Protein AF-A0A348RWT7-F1 (afdb_monomer_lite)

Foldseek 3Di:
DVVCLVVPVPPDDDDDRCRVVVVVVVVVVVVVVCVVCVVVVVVVVVVD

Structure (mmCIF, N/CA/C/O backbone):
data_AF-A0A348RWT7-F1
#
_entry.id   AF-A0A348RWT7-F1
#
loop_
_atom_site.group_PDB
_atom_site.id
_atom_site.type_symbol
_atom_site.label_atom_id
_atom_site.label_alt_id
_atom_site.label_comp_id
_atom_site.label_asym_id
_atom_site.label_entity_id
_atom_site.label_seq_id
_atom_site.pdbx_PDB_ins_code
_atom_site.Cartn_x
_atom_site.Cartn_y
_atom_site.Cartn_z
_atom_site.occupancy
_atom_site.B_iso_or_equiv
_atom_site.auth_seq_id
_atom_site.auth_comp_id
_atom_site.auth_asym_id
_atom_site.auth_atom_id
_atom_site.pdbx_PDB_model_num
ATOM 1 N N . PHE A 1 1 ? 7.266 -2.805 -3.369 1.00 97.88 1 PHE A N 1
ATOM 2 C CA . PHE A 1 1 ? 6.699 -2.485 -4.695 1.00 97.88 1 PHE A CA 1
ATOM 3 C C . PHE A 1 1 ? 7.245 -1.184 -5.267 1.00 97.88 1 PHE A C 1
ATOM 5 O O . PHE A 1 1 ? 7.813 -1.248 -6.343 1.00 97.88 1 PHE A O 1
ATOM 12 N N . LEU A 1 2 ? 7.142 -0.037 -4.579 1.00 98.50 2 LEU A N 1
ATOM 13 C CA . LEU A 1 2 ? 7.592 1.248 -5.141 1.00 98.50 2 LEU A CA 1
ATOM 14 C C . LEU A 1 2 ? 9.084 1.279 -5.482 1.00 98.50 2 LEU A C 1
ATOM 16 O O . LEU A 1 2 ? 9.440 1.637 -6.595 1.00 98.50 2 LEU A O 1
ATOM 20 N N . THR A 1 3 ? 9.941 0.869 -4.545 1.00 98.50 3 THR A N 1
ATOM 21 C CA . THR A 1 3 ? 11.389 0.794 -4.781 1.00 98.50 3 THR A CA 1
ATOM 22 C C . THR A 1 3 ? 11.706 -0.100 -5.970 1.00 98.50 3 THR A C 1
ATOM 24 O O . THR A 1 3 ? 12.453 0.303 -6.846 1.00 98.50 3 THR A O 1
ATOM 27 N N . ASP A 1 4 ? 11.065 -1.269 -6.047 1.00 98.56 4 ASP A N 1
ATOM 28 C CA . ASP A 1 4 ? 11.261 -2.192 -7.164 1.00 98.56 4 ASP A CA 1
ATOM 29 C C . ASP A 1 4 ? 10.833 -1.576 -8.505 1.00 98.56 4 ASP A C 1
ATOM 31 O O . ASP A 1 4 ? 11.574 -1.657 -9.476 1.00 98.56 4 ASP A O 1
ATOM 35 N N . TYR A 1 5 ? 9.705 -0.859 -8.540 1.00 98.44 5 TYR A N 1
ATOM 36 C CA . TYR A 1 5 ? 9.272 -0.109 -9.723 1.00 98.44 5 TYR A CA 1
ATOM 37 C C . TYR A 1 5 ? 10.299 0.948 -10.158 1.00 98.44 5 TYR A C 1
ATOM 39 O O . TYR A 1 5 ? 10.621 1.046 -11.340 1.00 98.44 5 TYR A O 1
ATOM 47 N N . LEU A 1 6 ? 10.856 1.712 -9.213 1.00 98.25 6 LEU A N 1
ATOM 48 C CA . LEU A 1 6 ? 11.896 2.711 -9.497 1.00 98.25 6 LEU A CA 1
ATOM 49 C C . LEU A 1 6 ? 13.222 2.074 -9.938 1.00 98.25 6 LEU A C 1
ATOM 51 O O . LEU A 1 6 ? 13.974 2.681 -10.694 1.00 98.25 6 LEU A O 1
ATOM 55 N N . SER A 1 7 ? 13.492 0.850 -9.490 1.00 98.19 7 SER A N 1
ATOM 56 C CA . SER A 1 7 ? 14.660 0.054 -9.874 1.00 98.19 7 SER A CA 1
ATOM 57 C C . SER A 1 7 ? 14.450 -0.776 -11.147 1.00 98.19 7 SER A C 1
ATOM 59 O O . SER A 1 7 ? 15.323 -1.568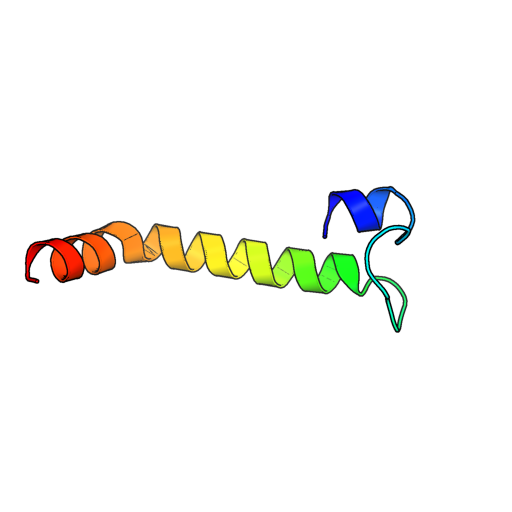 -11.490 1.00 98.19 7 SER A O 1
ATOM 61 N N . GLY A 1 8 ? 13.331 -0.604 -11.859 1.00 97.50 8 GLY A N 1
ATOM 62 C CA . GLY A 1 8 ? 13.072 -1.287 -13.129 1.00 97.50 8 GLY A CA 1
ATOM 63 C C . GLY A 1 8 ? 12.491 -2.700 -13.003 1.00 97.50 8 GLY A C 1
ATOM 64 O O . GLY A 1 8 ? 12.740 -3.524 -13.876 1.00 97.50 8 GLY A O 1
ATOM 65 N N . ASP A 1 9 ? 11.721 -2.977 -11.947 1.00 97.75 9 ASP A N 1
ATOM 66 C CA . ASP A 1 9 ? 10.991 -4.236 -11.722 1.00 97.75 9 ASP A CA 1
ATOM 67 C C . ASP A 1 9 ? 11.906 -5.484 -11.704 1.00 97.75 9 ASP A C 1
ATOM 69 O O . ASP A 1 9 ? 11.664 -6.473 -12.399 1.00 97.75 9 ASP A O 1
ATOM 73 N N . THR A 1 10 ? 12.981 -5.440 -10.910 1.00 97.81 10 THR A N 1
ATOM 74 C CA . THR A 1 10 ? 14.032 -6.482 -10.878 1.00 97.81 10 THR A CA 1
ATOM 75 C C . THR A 1 10 ? 13.820 -7.544 -9.799 1.00 97.81 10 THR A C 1
ATOM 77 O O . THR A 1 10 ? 14.369 -8.641 -9.899 1.00 97.81 10 THR A O 1
ATOM 80 N N . TYR A 1 11 ? 13.021 -7.243 -8.777 1.00 98.25 11 TYR A N 1
ATOM 81 C CA . TYR A 1 11 ? 12.787 -8.112 -7.629 1.00 98.25 11 TYR A CA 1
ATOM 82 C C . TYR A 1 11 ? 11.474 -8.894 -7.749 1.00 98.25 11 TYR A C 1
ATOM 84 O O . TYR A 1 11 ? 11.452 -10.115 -7.584 1.00 98.25 11 TYR A O 1
ATOM 92 N N . PHE A 1 12 ? 10.355 -8.222 -8.037 1.00 98.19 12 PHE A N 1
ATOM 93 C CA . PHE A 1 12 ? 9.051 -8.869 -8.168 1.00 98.19 12 PHE A CA 1
ATOM 94 C C . PHE A 1 12 ? 8.743 -9.203 -9.625 1.00 98.19 12 PHE A C 1
ATOM 96 O O . PHE A 1 12 ? 8.843 -8.359 -10.510 1.00 98.19 12 PHE A O 1
ATOM 103 N N . ARG A 1 13 ? 8.227 -10.413 -9.879 1.00 98.00 13 ARG A N 1
ATOM 104 C CA . ARG A 1 13 ? 7.692 -10.756 -11.204 1.00 98.00 13 ARG A CA 1
ATOM 105 C C . ARG A 1 13 ? 6.539 -9.808 -11.575 1.00 98.00 13 ARG A C 1
ATOM 107 O O . ARG A 1 13 ? 5.558 -9.661 -10.828 1.00 98.00 13 ARG A O 1
ATOM 114 N N . VAL A 1 14 ? 6.640 -9.218 -12.766 1.00 97.81 14 VAL A N 1
ATOM 115 C CA . VAL A 1 14 ? 5.618 -8.366 -13.387 1.00 97.81 14 VAL A CA 1
ATOM 116 C C . VAL A 1 14 ? 5.070 -9.005 -14.666 1.00 97.81 14 VAL A C 1
ATOM 118 O O . VAL A 1 14 ? 5.722 -9.834 -15.292 1.00 97.81 14 VAL A O 1
ATOM 121 N N . HIS A 1 15 ? 3.840 -8.640 -15.034 1.00 97.00 15 HIS A N 1
ATOM 122 C CA . HIS A 1 15 ? 3.139 -9.167 -16.218 1.00 97.00 15 HIS A CA 1
ATOM 123 C C . HIS A 1 15 ? 2.766 -8.066 -17.219 1.00 97.00 15 HIS A C 1
ATOM 125 O O . HIS A 1 15 ? 2.299 -8.359 -18.313 1.00 97.00 15 HIS A O 1
ATOM 131 N N . ARG A 1 16 ? 2.926 -6.798 -16.826 1.00 97.56 16 ARG A N 1
ATOM 132 C CA . ARG A 1 16 ? 2.628 -5.609 -17.626 1.00 97.56 16 ARG A CA 1
ATOM 133 C C . ARG A 1 16 ? 3.442 -4.418 -17.105 1.00 97.56 16 ARG A C 1
ATOM 135 O O . ARG A 1 16 ? 3.801 -4.435 -15.922 1.00 97.56 16 ARG A O 1
ATOM 142 N N . PRO A 1 17 ? 3.687 -3.385 -17.927 1.00 97.06 17 PRO A N 1
ATOM 143 C CA . PRO A 1 17 ? 4.259 -2.129 -17.453 1.00 97.06 17 PRO A CA 1
ATOM 144 C C . PRO A 1 17 ? 3.459 -1.552 -16.276 1.00 97.06 17 PRO A C 1
ATOM 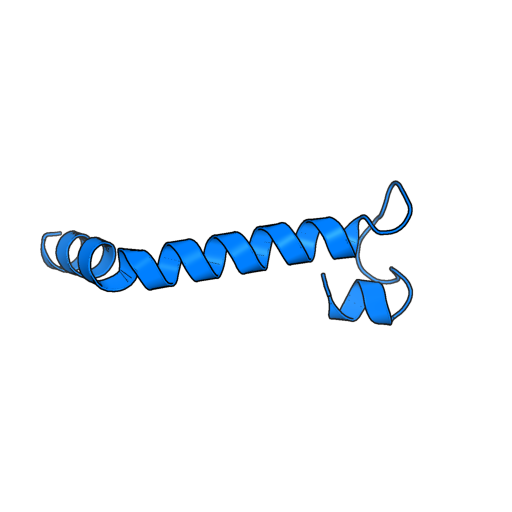146 O O . PRO A 1 17 ? 2.238 -1.696 -16.230 1.00 97.06 17 PRO A O 1
ATOM 149 N N . GLN A 1 18 ? 4.142 -0.897 -15.331 1.00 98.06 18 GLN A N 1
ATOM 150 C CA . GLN A 1 18 ? 3.547 -0.254 -14.144 1.00 98.06 18 GLN A CA 1
ATOM 151 C C . GLN A 1 18 ? 2.877 -1.206 -13.134 1.00 98.06 18 GLN A C 1
ATOM 153 O O . GLN A 1 18 ? 2.252 -0.746 -12.180 1.00 98.06 18 GLN A O 1
ATOM 158 N N . HIS A 1 19 ? 3.034 -2.530 -13.258 1.00 98.56 19 HIS A N 1
ATOM 159 C CA . HIS A 1 19 ? 2.362 -3.472 -12.355 1.00 98.56 19 HIS A CA 1
ATOM 160 C C . HIS A 1 19 ? 2.738 -3.257 -10.875 1.00 98.56 19 HIS A C 1
ATOM 162 O O . HIS A 1 19 ? 1.869 -3.281 -10.002 1.00 98.56 19 HIS A O 1
ATOM 168 N N . ASN A 1 20 ? 4.013 -2.997 -10.572 1.00 98.62 20 ASN A N 1
ATOM 169 C CA . ASN A 1 20 ? 4.446 -2.678 -9.210 1.00 98.62 20 ASN A CA 1
ATOM 170 C C . ASN A 1 20 ? 4.010 -1.275 -8.749 1.00 98.62 20 ASN A C 1
ATOM 172 O O . ASN A 1 20 ? 3.786 -1.065 -7.553 1.00 98.62 20 ASN A O 1
ATOM 176 N N . LEU A 1 21 ? 3.818 -0.327 -9.668 1.00 98.62 21 LEU A N 1
ATOM 177 C CA . LEU A 1 21 ? 3.235 0.975 -9.343 1.00 98.62 21 LEU A CA 1
ATOM 178 C C . LEU A 1 21 ? 1.764 0.833 -8.926 1.00 98.62 21 LEU A C 1
ATOM 180 O O . LEU A 1 21 ? 1.364 1.381 -7.899 1.00 98.62 21 LEU A O 1
ATOM 184 N N . ASP A 1 22 ? 0.977 0.039 -9.653 1.00 98.62 22 ASP A N 1
ATOM 185 C CA . ASP A 1 22 ? -0.413 -0.256 -9.288 1.00 98.62 22 ASP A CA 1
ATOM 186 C C . ASP A 1 22 ? -0.497 -0.933 -7.917 1.00 98.62 22 ASP A C 1
ATOM 188 O O . ASP A 1 22 ? -1.252 -0.493 -7.049 1.00 98.62 22 ASP A O 1
ATOM 192 N N . ARG A 1 23 ? 0.349 -1.947 -7.677 1.00 98.56 23 ARG A N 1
ATOM 193 C CA . ARG A 1 23 ? 0.441 -2.614 -6.368 1.00 98.56 23 ARG A CA 1
ATOM 194 C C . ARG A 1 23 ? 0.753 -1.616 -5.255 1.00 98.56 23 ARG A C 1
ATOM 196 O O . ARG A 1 23 ? 0.118 -1.662 -4.206 1.00 98.56 23 ARG A O 1
ATOM 203 N N . THR A 1 24 ? 1.685 -0.692 -5.492 1.00 98.75 24 THR A N 1
ATOM 204 C CA . THR A 1 24 ? 2.030 0.374 -4.540 1.00 98.75 24 THR A CA 1
ATOM 205 C C . THR A 1 24 ? 0.821 1.244 -4.205 1.00 98.75 24 THR A C 1
ATOM 207 O O . THR A 1 24 ? 0.550 1.474 -3.028 1.00 98.75 24 THR A O 1
ATOM 210 N N . ARG A 1 25 ? 0.062 1.695 -5.211 1.00 98.69 25 ARG A N 1
ATOM 211 C CA . ARG A 1 25 ? -1.134 2.533 -5.008 1.00 98.69 25 ARG A CA 1
ATOM 212 C C . ARG A 1 25 ? -2.177 1.836 -4.135 1.00 98.69 25 ARG A C 1
ATOM 214 O O . ARG A 1 25 ? -2.730 2.465 -3.236 1.00 98.69 25 ARG A O 1
ATOM 221 N N . THR A 1 26 ? -2.402 0.538 -4.346 1.00 98.62 26 THR A N 1
ATOM 222 C CA . THR A 1 26 ? -3.299 -0.255 -3.494 1.00 98.62 26 THR A CA 1
ATOM 223 C C . THR A 1 26 ? -2.808 -0.314 -2.047 1.00 98.62 26 THR A C 1
ATOM 225 O O . THR A 1 26 ? -3.607 -0.093 -1.142 1.00 98.62 26 THR A O 1
ATOM 228 N N . GLN A 1 27 ? -1.510 -0.552 -1.812 1.00 98.69 27 GLN A N 1
ATOM 229 C CA . GLN A 1 27 ? -0.967 -0.607 -0.445 1.00 98.69 27 GLN A CA 1
ATOM 230 C C . GLN A 1 27 ? -1.062 0.747 0.271 1.00 98.69 27 GLN A C 1
ATOM 232 O O . GLN A 1 27 ? -1.442 0.793 1.436 1.00 98.69 27 GLN A O 1
ATOM 237 N N . ILE A 1 28 ? -0.803 1.857 -0.429 1.00 98.75 28 ILE A N 1
ATOM 238 C CA . ILE A 1 28 ? -0.989 3.206 0.130 1.00 98.75 28 ILE A CA 1
ATOM 239 C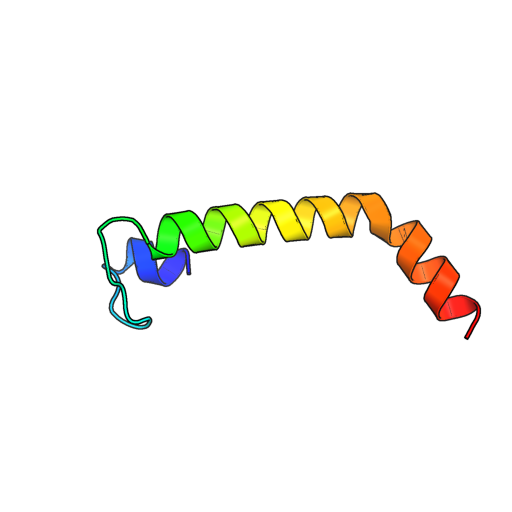 C . ILE A 1 28 ? -2.451 3.415 0.532 1.00 98.75 28 ILE A C 1
ATOM 241 O O . ILE A 1 28 ? -2.731 3.902 1.626 1.00 98.75 28 ILE A O 1
ATOM 245 N N . LYS A 1 29 ? -3.400 3.014 -0.323 1.00 98.69 29 LYS A N 1
ATOM 246 C CA . LYS A 1 29 ? -4.824 3.148 -0.009 1.00 98.69 29 LYS A CA 1
ATOM 247 C C . LYS A 1 29 ? -5.240 2.297 1.192 1.00 98.69 29 LYS A C 1
ATOM 249 O O . LYS A 1 29 ? -6.074 2.742 1.979 1.00 98.69 29 LYS A O 1
ATOM 254 N N . LEU A 1 30 ? -4.664 1.103 1.330 1.00 98.62 30 LEU A N 1
ATOM 255 C CA . LEU A 1 30 ? -4.884 0.232 2.481 1.00 98.62 30 LEU A CA 1
ATOM 256 C C . LEU A 1 30 ? -4.388 0.892 3.771 1.00 98.62 30 LEU A C 1
ATOM 258 O O . LEU A 1 30 ? -5.160 0.978 4.718 1.00 98.62 30 LEU A O 1
ATOM 262 N N . ILE A 1 31 ? -3.164 1.429 3.785 1.00 98.56 31 ILE A N 1
ATOM 263 C CA . ILE A 1 31 ? -2.606 2.132 4.953 1.00 98.56 31 ILE A CA 1
ATOM 264 C C . ILE A 1 31 ? -3.494 3.314 5.349 1.00 98.56 31 ILE A C 1
ATOM 266 O O . ILE A 1 31 ? -3.917 3.394 6.493 1.00 98.56 31 ILE A O 1
ATOM 270 N N . GLN A 1 32 ? -3.909 4.148 4.392 1.00 98.75 32 GLN A N 1
ATOM 271 C CA . GLN A 1 32 ? -4.849 5.244 4.665 1.00 98.75 32 GLN A CA 1
ATOM 272 C C . GLN A 1 32 ? -6.181 4.764 5.262 1.00 98.75 32 GLN A C 1
ATOM 274 O O . GLN A 1 32 ? -6.840 5.492 6.001 1.00 98.75 32 GLN A O 1
ATOM 279 N N . SER A 1 33 ? -6.642 3.569 4.885 1.00 98.62 33 SER A N 1
ATOM 280 C CA . SER A 1 33 ? -7.860 2.979 5.444 1.00 98.62 33 SER A CA 1
ATOM 281 C C . SER A 1 33 ? -7.635 2.439 6.854 1.00 98.62 33 SER A C 1
ATOM 283 O O . SER A 1 33 ? -8.555 2.503 7.665 1.00 98.62 33 SER A O 1
ATOM 285 N N . ILE A 1 34 ? -6.449 1.897 7.132 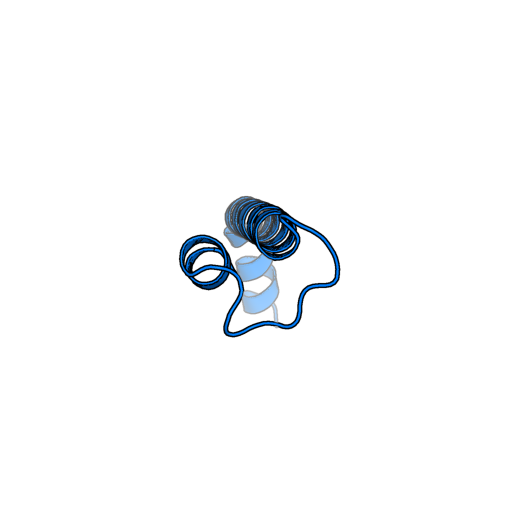1.00 98.50 34 ILE A N 1
ATOM 286 C CA . ILE A 1 34 ? -6.023 1.428 8.455 1.00 98.50 34 ILE A CA 1
ATOM 287 C C . ILE A 1 34 ? -5.923 2.624 9.403 1.00 98.50 34 ILE A C 1
ATOM 289 O O . ILE A 1 34 ? -6.601 2.614 10.420 1.00 98.50 34 ILE A O 1
ATOM 293 N N . GLU A 1 35 ? -5.206 3.685 9.021 1.00 98.62 35 GLU A N 1
ATOM 294 C CA . GLU A 1 35 ? -5.061 4.922 9.810 1.00 98.62 35 GLU A CA 1
ATOM 295 C C . GLU A 1 35 ? -6.428 5.513 10.194 1.00 98.62 35 GLU A C 1
ATOM 297 O O . GLU A 1 35 ? -6.679 5.857 11.341 1.00 98.62 35 GLU A O 1
ATOM 302 N N . LYS A 1 36 ? -7.383 5.556 9.256 1.00 98.75 36 LYS A N 1
ATOM 303 C CA . LYS A 1 36 ? -8.747 6.058 9.522 1.00 98.75 36 LYS A CA 1
ATOM 304 C C . LYS A 1 36 ? -9.571 5.206 10.487 1.00 98.75 36 LYS A C 1
ATOM 306 O O . LYS A 1 36 ? -10.631 5.646 10.928 1.00 98.75 36 LYS A O 1
ATOM 311 N N . GLN A 1 37 ? -9.171 3.962 10.709 1.00 98.56 37 GLN A N 1
ATOM 312 C CA . GLN A 1 37 ? -9.906 2.983 11.506 1.00 98.56 37 GLN A CA 1
ATOM 313 C C . GLN A 1 37 ? -9.099 2.514 12.718 1.00 98.56 37 GLN A C 1
ATOM 315 O O . GLN A 1 37 ? -9.555 1.605 13.408 1.00 98.56 37 GLN A O 1
ATOM 320 N N . GLU A 1 38 ? -7.936 3.117 12.974 1.00 98.62 38 GLU A N 1
ATOM 321 C CA . GLU A 1 38 ? -6.982 2.705 14.003 1.00 98.62 38 GLU A CA 1
ATOM 322 C C . GLU A 1 38 ? -7.655 2.595 15.373 1.00 98.62 38 GLU A C 1
ATOM 324 O O . GLU A 1 38 ? -7.683 1.506 15.941 1.00 98.62 38 GLU A O 1
ATOM 329 N N . ASP A 1 39 ? -8.342 3.651 15.817 1.00 98.56 39 ASP A N 1
ATOM 330 C CA . ASP A 1 39 ? -9.059 3.668 17.099 1.00 98.56 39 ASP A CA 1
ATOM 331 C C . ASP A 1 39 ? -10.085 2.531 17.228 1.00 98.56 39 ASP A C 1
ATOM 333 O O . ASP A 1 39 ? -10.219 1.910 18.281 1.00 98.56 39 ASP A O 1
ATOM 337 N N . LYS A 1 40 ? -10.816 2.225 16.146 1.00 98.69 40 LYS A N 1
ATOM 338 C CA . LYS A 1 40 ? -11.830 1.155 16.147 1.00 98.69 40 LYS A CA 1
ATOM 339 C C . LYS A 1 40 ? -11.189 -0.223 16.229 1.00 98.69 40 LYS A C 1
ATOM 341 O O . LYS A 1 40 ? -11.717 -1.099 16.907 1.00 98.69 40 LYS A O 1
ATOM 346 N N . MET A 1 41 ? -10.086 -0.422 15.508 1.00 98.56 41 MET A N 1
ATOM 347 C CA . MET A 1 41 ? -9.337 -1.673 15.560 1.00 98.56 41 MET A CA 1
ATOM 348 C C . MET A 1 41 ? -8.708 -1.866 16.940 1.00 98.56 41 MET A C 1
ATOM 350 O O . MET A 1 41 ? -8.806 -2.964 17.480 1.00 98.56 41 MET A O 1
ATOM 354 N N . GLN A 1 42 ? -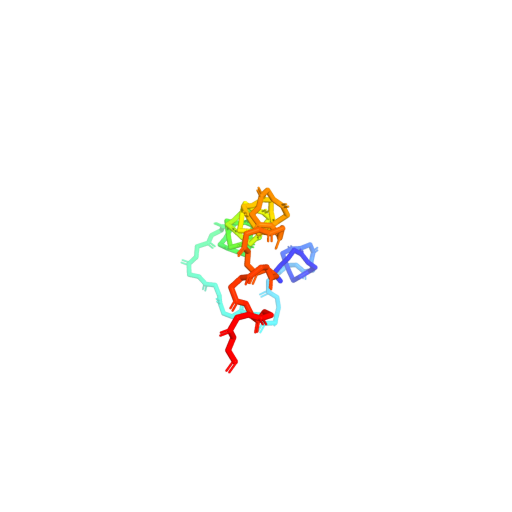8.146 -0.811 17.536 1.00 98.62 42 GLN A N 1
ATOM 355 C CA . GLN A 1 42 ? -7.577 -0.869 18.880 1.00 98.62 42 GLN A CA 1
ATOM 356 C C . GLN A 1 42 ? -8.647 -1.179 19.931 1.00 98.62 42 GLN A C 1
ATOM 358 O O . GLN A 1 42 ? -8.478 -2.115 20.702 1.00 98.62 42 GLN A O 1
ATOM 363 N N . ALA A 1 43 ? -9.794 -0.493 19.893 1.00 98.69 43 ALA A N 1
ATOM 364 C CA . ALA A 1 43 ? -10.905 -0.769 20.805 1.00 98.69 43 ALA A CA 1
ATOM 365 C C . ALA A 1 43 ? -11.412 -2.220 20.705 1.00 98.69 43 ALA A C 1
ATOM 367 O O . ALA A 1 43 ? -11.799 -2.811 21.711 1.00 98.69 43 ALA A O 1
ATOM 368 N N . TYR A 1 44 ? -11.406 -2.805 19.501 1.00 98.62 44 TYR A N 1
ATOM 369 C CA . TYR A 1 44 ? -11.729 -4.220 19.320 1.00 98.62 44 TYR A CA 1
ATOM 370 C C . TYR A 1 44 ? -10.683 -5.130 19.976 1.00 98.62 44 TYR A C 1
ATOM 372 O O . TYR A 1 44 ? -11.062 -6.033 20.715 1.00 98.62 44 TYR A O 1
ATOM 380 N N . VAL A 1 45 ? -9.389 -4.881 19.748 1.00 98.44 45 VAL A N 1
ATOM 381 C CA . VAL A 1 45 ? -8.292 -5.642 20.375 1.00 98.44 45 VAL A CA 1
ATOM 382 C C . VAL A 1 45 ? -8.348 -5.561 21.900 1.00 98.44 45 VAL A C 1
ATOM 384 O O . VAL A 1 45 ? -8.202 -6.587 22.551 1.00 98.44 45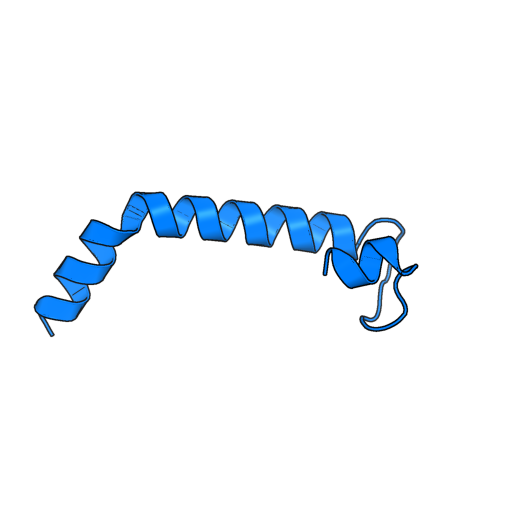 VAL A O 1
ATOM 387 N N . ASP A 1 46 ? -8.621 -4.384 22.464 1.00 98.62 46 ASP A N 1
ATOM 388 C CA . ASP A 1 46 ? -8.716 -4.176 23.916 1.00 98.62 46 ASP A CA 1
ATOM 389 C C . ASP A 1 46 ? -9.913 -4.909 24.551 1.00 98.62 46 ASP A C 1
ATOM 391 O O . ASP A 1 46 ? -9.960 -5.090 25.767 1.00 98.62 46 ASP A O 1
ATOM 395 N N . SER A 1 47 ? -10.897 -5.310 23.738 1.00 98.19 47 SER A N 1
ATOM 396 C CA . SER A 1 47 ? -12.078 -6.063 24.177 1.00 98.19 47 SER A CA 1
ATOM 397 C C . SER A 1 47 ? -11.927 -7.588 24.105 1.00 98.19 47 SER A C 1
ATOM 399 O O . SER A 1 47 ? -12.858 -8.292 24.505 1.00 98.19 47 SER A O 1
ATOM 401 N N . LEU A 1 48 ? -10.803 -8.090 23.576 1.00 96.12 48 LEU A N 1
ATOM 402 C CA . LEU A 1 48 ? -10.465 -9.519 23.533 1.00 96.12 48 LEU A CA 1
ATOM 403 C C . LEU A 1 48 ? -9.879 -9.992 24.869 1.00 96.12 48 LEU A C 1
ATOM 405 O O . LEU A 1 48 ? -10.169 -11.156 25.229 1.00 96.12 48 LEU A O 1
#

Sequence (48 aa):
FLTDYLSGDTYFRVHRPQHNLDRTRTQIKLIQSIEKQEDKMQAYVDSL

Radius of gyration: 15.55 Å; chains: 1; bounding box: 27×17×42 Å

pLDDT: mean 98.32, std 0.53, range [96.12, 98.75]

Secondary structure (DSSP, 8-state):
-HHHHHTTS-SS--SSTTHHHHHHHHHHHHHHHHHTTHHHHHHHHHT-